Protein AF-A0A444ZMD3-F1 (afdb_monomer)

InterPro domains:
  IPR021109 Aspartic peptidase domain superfamily [G3DSA:2.40.70.10] (2-103)
  IPR021109 Aspartic peptidase domain superfamily [SSF50630] (32-103)
  IPR032799 Xylanase inhibitor, C-terminal [PF14541] (32-102)

Secondary structure (DSSP, 8-state):
---HHHHHHHHHHHIIIIIIS--EEEE-TTTTT--EEEESSS---S-TTSPPEEEEPTTS-EEEE-HHHHEEEEEETTEEEEEE-----SS-----HHHHTT-

Radius of gyration: 14.0 Å; Cα contacts (8 Å, |Δi|>4): 143; chains: 1; bounding box: 36×32×36 Å

pLDDT: mean 85.75, std 9.81, range [46.94, 94.94]

Structure (mmCIF, N/CA/C/O backbone):
data_AF-A0A444ZMD3-F1
#
_entry.id   AF-A0A444ZMD3-F1
#
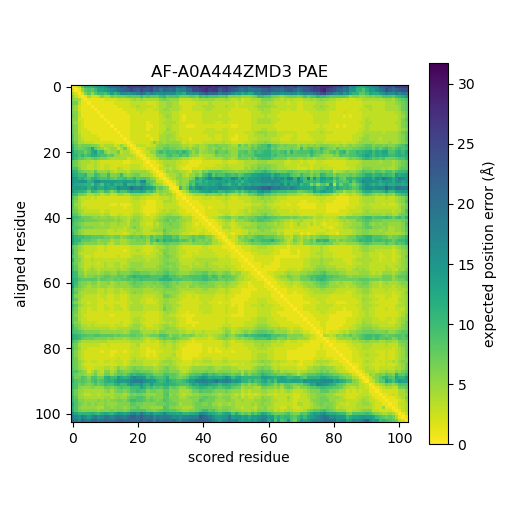loop_
_atom_site.group_PDB
_atom_site.id
_atom_site.type_symbol
_atom_site.label_atom_id
_atom_site.label_alt_id
_atom_site.label_comp_id
_atom_site.label_asym_id
_atom_site.label_entity_id
_atom_site.label_seq_id
_atom_site.pdbx_PDB_ins_code
_atom_site.Cartn_x
_atom_site.Cartn_y
_atom_site.Cartn_z
_atom_site.occupancy
_atom_site.B_iso_or_equiv
_atom_site.auth_seq_id
_atom_site.auth_comp_id
_atom_site.auth_asym_id
_atom_site.auth_atom_id
_atom_site.pdbx_PDB_model_num
ATOM 1 N N . MET A 1 1 ? 1.338 -17.981 -15.034 1.00 46.94 1 MET A N 1
ATOM 2 C CA . MET A 1 1 ? 2.233 -18.061 -13.850 1.00 46.94 1 MET A CA 1
ATOM 3 C C . MET A 1 1 ? 2.100 -16.764 -13.063 1.00 46.94 1 MET A C 1
ATOM 5 O O . MET A 1 1 ? 2.117 -15.713 -13.684 1.00 46.94 1 MET A O 1
ATOM 9 N N . LEU A 1 2 ? 1.912 -16.816 -11.738 1.00 53.50 2 LEU A N 1
ATOM 10 C CA . LEU A 1 2 ? 1.856 -15.612 -10.891 1.00 53.50 2 LEU A CA 1
ATOM 11 C C . LEU A 1 2 ? 3.184 -14.841 -10.975 1.00 53.50 2 LEU A C 1
ATOM 13 O O . LEU A 1 2 ? 4.242 -15.429 -10.748 1.00 53.50 2 LEU A O 1
ATOM 17 N N . ASN A 1 3 ? 3.109 -13.547 -11.284 1.00 71.94 3 ASN A N 1
ATOM 18 C CA . ASN A 1 3 ? 4.248 -12.653 -11.467 1.00 71.94 3 ASN A CA 1
ATOM 19 C C . ASN A 1 3 ? 5.153 -12.629 -10.215 1.00 71.94 3 ASN A C 1
ATOM 21 O O . ASN A 1 3 ? 4.725 -12.262 -9.118 1.00 71.94 3 ASN A O 1
ATOM 25 N N . GLY A 1 4 ? 6.413 -13.050 -10.369 1.00 79.88 4 GLY A N 1
ATOM 26 C CA . GLY A 1 4 ? 7.374 -13.147 -9.265 1.00 79.88 4 GLY A CA 1
ATOM 27 C C . GLY A 1 4 ? 7.713 -11.800 -8.618 1.00 79.88 4 GLY A C 1
ATOM 28 O O . GLY A 1 4 ? 8.047 -11.771 -7.434 1.00 79.88 4 GLY A O 1
ATOM 29 N N . ALA A 1 5 ? 7.587 -10.689 -9.351 1.00 82.75 5 ALA A N 1
ATOM 30 C CA . ALA A 1 5 ? 7.792 -9.349 -8.804 1.00 82.75 5 ALA A CA 1
ATOM 31 C C . ALA A 1 5 ? 6.666 -8.962 -7.836 1.00 82.75 5 ALA A C 1
ATOM 33 O O . ALA A 1 5 ? 6.947 -8.512 -6.728 1.00 82.75 5 ALA A O 1
ATOM 34 N N . HIS A 1 6 ? 5.407 -9.231 -8.205 1.00 86.88 6 HIS A N 1
ATOM 35 C CA . HIS A 1 6 ? 4.249 -8.990 -7.336 1.00 86.88 6 HIS A CA 1
ATOM 36 C C . HIS A 1 6 ? 4.357 -9.777 -6.026 1.00 86.88 6 HIS A C 1
ATOM 38 O O . HIS A 1 6 ? 4.249 -9.200 -4.947 1.00 86.88 6 HIS A O 1
ATOM 44 N N . LYS A 1 7 ? 4.702 -11.070 -6.101 1.00 88.12 7 LYS A N 1
ATOM 45 C CA . LYS A 1 7 ? 4.929 -11.907 -4.908 1.00 88.12 7 LYS A CA 1
ATOM 46 C C . LYS A 1 7 ? 6.020 -11.352 -3.990 1.00 88.12 7 LYS A C 1
ATOM 48 O O . LYS A 1 7 ? 5.842 -11.339 -2.774 1.00 88.12 7 LYS A O 1
ATOM 53 N N . LYS A 1 8 ? 7.142 -10.895 -4.557 1.00 89.69 8 LYS A N 1
ATOM 54 C CA . LYS A 1 8 ? 8.231 -10.274 -3.785 1.00 89.69 8 LYS A CA 1
ATOM 55 C C . LYS A 1 8 ? 7.779 -8.978 -3.117 1.00 89.69 8 LYS A C 1
ATOM 57 O O . LYS A 1 8 ? 8.101 -8.764 -1.952 1.00 89.69 8 LYS A O 1
ATOM 62 N N . LEU A 1 9 ? 7.019 -8.150 -3.831 1.00 89.88 9 LEU A N 1
ATOM 63 C CA . LEU A 1 9 ? 6.483 -6.901 -3.302 1.00 89.88 9 LEU A CA 1
ATOM 64 C C . LEU A 1 9 ? 5.530 -7.161 -2.129 1.00 89.88 9 LEU A C 1
ATOM 66 O O . LEU A 1 9 ? 5.739 -6.616 -1.051 1.00 89.88 9 LEU A O 1
ATOM 70 N N . VAL A 1 10 ? 4.569 -8.075 -2.288 1.00 91.12 10 VAL A N 1
ATOM 71 C CA . VAL A 1 10 ? 3.650 -8.482 -1.211 1.00 91.12 10 VAL A CA 1
ATOM 72 C C . VAL A 1 10 ? 4.406 -9.049 -0.009 1.00 91.12 10 VAL A C 1
ATOM 74 O O . VAL A 1 10 ? 4.128 -8.667 1.120 1.00 91.12 10 VAL A O 1
ATOM 77 N N . SER A 1 11 ? 5.396 -9.918 -0.228 1.00 92.62 11 SER A N 1
ATOM 78 C CA . SER A 1 11 ? 6.209 -10.465 0.866 1.00 92.62 11 SER A CA 1
ATOM 79 C C . SER A 1 11 ? 6.977 -9.374 1.622 1.00 92.62 11 SER A C 1
ATOM 81 O O . SER A 1 11 ? 7.108 -9.445 2.845 1.00 92.62 11 SER A O 1
ATOM 83 N N . LYS A 1 12 ? 7.457 -8.339 0.921 1.00 93.31 12 LYS A N 1
ATOM 84 C CA . LYS A 1 12 ? 8.111 -7.192 1.556 1.00 93.31 12 LYS A CA 1
ATOM 85 C C . LYS A 1 12 ? 7.120 -6.337 2.347 1.00 93.31 12 LYS A C 1
ATOM 87 O O . LYS A 1 12 ? 7.460 -5.914 3.449 1.00 93.31 12 LYS A O 1
ATOM 92 N N . LEU A 1 13 ? 5.913 -6.123 1.821 1.00 92.69 13 LEU A N 1
ATOM 93 C CA . LEU A 1 13 ? 4.835 -5.436 2.535 1.00 92.69 13 LEU A CA 1
ATOM 94 C C . LEU A 1 13 ? 4.446 -6.184 3.810 1.00 92.69 13 LEU A C 1
ATOM 96 O O . LEU A 1 13 ? 4.386 -5.561 4.864 1.00 92.69 13 LEU A O 1
ATOM 100 N N . ASP A 1 14 ? 4.284 -7.508 3.744 1.00 93.38 14 ASP A N 1
ATOM 101 C CA . ASP A 1 14 ? 4.014 -8.345 4.917 1.00 93.38 14 ASP A CA 1
ATOM 102 C C . ASP A 1 14 ? 5.113 -8.162 5.984 1.00 93.38 14 ASP A C 1
ATOM 104 O O . ASP A 1 14 ? 4.820 -7.921 7.153 1.00 93.38 14 ASP A O 1
ATOM 108 N N . SER A 1 15 ? 6.390 -8.174 5.581 1.00 92.56 15 SER A N 1
ATOM 109 C CA . SER A 1 15 ? 7.516 -7.945 6.498 1.00 92.56 15 SER A CA 1
ATOM 110 C C . SER A 1 15 ? 7.498 -6.558 7.156 1.00 92.56 15 SER A C 1
ATOM 112 O O . SER A 1 15 ? 7.890 -6.442 8.316 1.00 92.56 15 SER A O 1
ATOM 114 N N . ILE A 1 16 ? 7.072 -5.510 6.447 1.00 91.38 16 ILE A N 1
ATOM 115 C CA . ILE A 1 16 ? 7.036 -4.139 6.980 1.00 91.38 16 ILE A CA 1
ATOM 116 C C . ILE A 1 16 ? 5.809 -3.945 7.877 1.00 91.38 16 ILE A C 1
ATOM 118 O O . ILE A 1 16 ? 5.943 -3.555 9.034 1.00 91.38 16 ILE A O 1
ATOM 122 N N . LEU A 1 17 ? 4.622 -4.223 7.341 1.00 91.00 17 LEU A N 1
ATOM 123 C CA . LEU A 1 17 ? 3.343 -3.881 7.961 1.00 91.00 17 LEU A CA 1
ATOM 124 C C . LEU A 1 17 ? 2.960 -4.842 9.089 1.00 91.00 17 LEU A C 1
ATOM 126 O O . LEU A 1 17 ? 2.337 -4.423 10.058 1.00 91.00 17 LEU A O 1
ATOM 130 N N . ILE A 1 18 ? 3.336 -6.117 8.988 1.00 90.38 18 ILE A N 1
ATOM 131 C CA . ILE A 1 18 ? 2.971 -7.121 9.993 1.00 90.38 18 ILE A CA 1
ATOM 132 C C . ILE A 1 18 ? 4.124 -7.315 10.974 1.00 90.38 18 ILE A C 1
ATOM 134 O O . ILE A 1 18 ? 3.928 -7.244 12.180 1.00 90.38 18 ILE A O 1
ATOM 138 N N . THR A 1 19 ? 5.341 -7.557 10.478 1.00 83.06 19 THR A N 1
ATOM 139 C CA . THR A 1 19 ? 6.456 -7.958 11.353 1.00 83.06 19 THR A CA 1
ATOM 140 C C . THR A 1 19 ? 7.199 -6.776 11.971 1.00 83.06 19 THR A C 1
ATOM 142 O O . THR A 1 19 ? 7.485 -6.809 13.163 1.00 83.06 19 THR A O 1
ATOM 145 N N . ALA A 1 20 ? 7.546 -5.751 11.186 1.00 80.50 20 ALA A N 1
ATOM 146 C CA . ALA A 1 20 ? 8.398 -4.664 11.674 1.00 80.50 20 ALA A CA 1
ATOM 147 C C . ALA A 1 20 ? 7.636 -3.653 12.541 1.00 80.50 20 ALA A C 1
ATOM 149 O O . ALA A 1 20 ? 8.144 -3.234 13.578 1.00 80.50 20 ALA A O 1
ATOM 150 N N . THR A 1 21 ? 6.429 -3.257 12.127 1.00 78.81 21 THR A N 1
ATOM 151 C CA . THR A 1 21 ? 5.605 -2.316 12.902 1.00 78.81 21 THR A CA 1
ATOM 152 C C . THR A 1 21 ? 4.717 -3.028 13.919 1.00 78.81 21 THR A C 1
ATOM 154 O O . THR A 1 21 ? 4.452 -2.468 14.980 1.00 78.81 21 THR A O 1
ATOM 157 N N . GLY A 1 22 ? 4.245 -4.246 13.611 1.00 79.19 22 GLY A N 1
ATOM 158 C CA . GLY A 1 22 ? 3.257 -4.959 14.431 1.00 79.19 22 GLY A CA 1
ATOM 159 C C . GLY A 1 22 ? 1.886 -4.275 14.479 1.00 79.19 22 GLY A C 1
ATOM 160 O O . GLY A 1 22 ? 1.044 -4.642 15.295 1.00 79.19 22 GLY A O 1
ATOM 161 N N . ASP A 1 23 ? 1.664 -3.261 13.638 1.00 87.12 23 ASP A N 1
ATOM 162 C CA . ASP A 1 23 ? 0.477 -2.402 13.685 1.00 87.12 23 ASP A CA 1
ATOM 163 C C . ASP A 1 23 ? -0.663 -2.914 12.791 1.00 87.12 23 ASP A C 1
ATOM 165 O O . ASP A 1 23 ? -1.780 -2.384 12.860 1.00 87.12 23 ASP A O 1
ATOM 169 N N . PHE A 1 24 ? -0.394 -3.926 11.956 1.00 93.06 24 PHE A N 1
ATOM 170 C CA . PHE A 1 24 ? -1.331 -4.425 10.957 1.00 93.06 24 PHE A CA 1
ATOM 171 C C . PHE A 1 24 ? -1.452 -5.949 10.944 1.00 93.06 24 PHE A C 1
ATOM 173 O O . PHE A 1 24 ? -0.490 -6.682 11.167 1.00 93.06 24 PHE A O 1
ATOM 180 N N . GLU A 1 25 ? -2.645 -6.413 10.587 1.00 93.00 25 GLU A N 1
ATOM 181 C CA . GLU A 1 25 ? -2.954 -7.805 10.271 1.00 93.00 25 GLU A CA 1
ATOM 182 C C . GLU A 1 25 ? -3.348 -7.917 8.795 1.00 93.00 25 GLU A C 1
ATOM 184 O O . GLU A 1 25 ? -4.010 -7.037 8.240 1.00 93.00 25 GLU A O 1
ATOM 189 N N . LYS A 1 26 ? -2.939 -9.000 8.132 1.00 91.25 26 LYS A N 1
ATOM 190 C CA . LYS A 1 26 ? -3.318 -9.246 6.739 1.00 91.25 26 LYS A CA 1
ATOM 191 C C . LYS A 1 26 ? -4.753 -9.758 6.665 1.00 91.25 26 LYS A C 1
ATOM 193 O O . LYS A 1 26 ? -5.065 -10.803 7.222 1.00 91.25 26 LYS A O 1
ATOM 198 N N . ASP A 1 27 ? -5.593 -9.065 5.910 1.00 85.69 27 ASP A N 1
ATOM 199 C CA . ASP A 1 27 ? -6.983 -9.426 5.659 1.00 85.69 27 ASP A CA 1
ATOM 200 C C . ASP A 1 27 ? -7.186 -9.719 4.167 1.00 85.69 27 ASP A C 1
ATOM 202 O O . ASP A 1 27 ? -7.202 -8.821 3.323 1.00 85.69 27 ASP A O 1
ATOM 206 N N . VAL A 1 28 ? -7.310 -11.006 3.847 1.00 74.81 28 VAL A N 1
ATOM 207 C CA . VAL A 1 28 ? -7.612 -11.514 2.496 1.00 74.81 28 VAL A CA 1
ATOM 208 C C . VAL A 1 28 ? -9.038 -12.057 2.380 1.00 74.81 28 VAL A C 1
ATOM 210 O O . VAL A 1 28 ? -9.469 -12.429 1.291 1.00 74.81 28 VAL A O 1
ATOM 213 N N . VAL A 1 29 ? -9.777 -12.117 3.491 1.00 65.56 29 VAL A N 1
ATOM 214 C CA . VAL A 1 29 ? -11.098 -12.760 3.559 1.00 65.56 29 VAL A CA 1
ATOM 215 C C . VAL A 1 29 ? -12.196 -11.736 3.298 1.00 65.56 29 VAL A C 1
ATOM 217 O O . VAL A 1 29 ? -13.104 -11.989 2.507 1.00 65.56 29 VAL A O 1
ATOM 220 N N . THR A 1 30 ? -12.086 -10.552 3.904 1.00 68.75 30 THR A N 1
ATOM 221 C CA . THR A 1 30 ? -13.116 -9.507 3.823 1.00 68.75 30 THR A CA 1
ATOM 222 C C . THR A 1 30 ? -13.259 -8.941 2.405 1.00 68.75 30 THR A C 1
ATOM 224 O O . THR A 1 30 ? -14.357 -8.577 1.985 1.00 68.75 30 THR A O 1
ATOM 227 N N . PHE A 1 31 ? -12.174 -8.918 1.621 1.00 71.19 31 PHE A N 1
ATOM 228 C CA . PHE A 1 31 ? -12.124 -8.233 0.323 1.00 71.19 31 PHE A CA 1
ATOM 229 C C . PHE A 1 31 ? -11.825 -9.131 -0.883 1.00 71.19 31 PHE A C 1
ATOM 231 O O . PHE A 1 31 ? -11.195 -8.656 -1.823 1.00 71.19 31 PHE A O 1
ATOM 238 N N . LYS A 1 32 ? -12.302 -10.387 -0.878 1.00 67.31 32 LYS A N 1
ATOM 239 C CA . LYS A 1 32 ? -12.382 -11.293 -2.052 1.00 67.31 32 LYS A CA 1
ATOM 240 C C . LYS A 1 32 ? -11.246 -11.102 -3.076 1.00 67.31 32 LYS A C 1
ATOM 242 O O . LYS A 1 32 ? -11.403 -10.381 -4.058 1.00 67.31 32 LYS A O 1
ATOM 247 N N . ASP A 1 33 ? -10.113 -11.751 -2.823 1.00 72.12 33 ASP A N 1
ATOM 248 C CA . ASP A 1 33 ? -8.896 -11.758 -3.657 1.00 72.12 33 ASP A CA 1
ATOM 249 C C . ASP A 1 33 ? -8.060 -10.465 -3.666 1.00 72.12 33 ASP A C 1
ATOM 251 O O . ASP A 1 33 ? -6.964 -10.450 -4.236 1.00 72.12 33 ASP A O 1
ATOM 255 N N . LYS A 1 34 ? -8.490 -9.395 -2.981 1.00 84.62 34 LYS A N 1
ATOM 256 C CA . LYS A 1 34 ? -7.605 -8.261 -2.681 1.00 84.62 34 LYS A CA 1
ATOM 257 C C . LYS A 1 34 ? -6.757 -8.545 -1.445 1.00 84.62 34 LYS A C 1
ATOM 259 O O . LYS A 1 34 ? -7.228 -9.072 -0.440 1.00 84.62 34 LYS A O 1
ATOM 264 N N . ILE A 1 35 ? -5.495 -8.132 -1.507 1.00 90.94 35 ILE A N 1
ATOM 265 C CA . ILE A 1 35 ? -4.614 -8.119 -0.342 1.00 90.94 35 ILE A CA 1
ATOM 266 C C . ILE A 1 35 ? -4.878 -6.823 0.407 1.00 90.94 35 ILE A C 1
ATOM 268 O O . ILE A 1 35 ? -4.565 -5.752 -0.108 1.00 90.94 35 ILE A O 1
ATOM 272 N N . CYS A 1 36 ? -5.436 -6.910 1.608 1.00 93.50 36 CYS A N 1
ATOM 273 C CA . CYS A 1 36 ? -5.625 -5.751 2.466 1.00 93.50 36 CYS A CA 1
ATOM 274 C C . CY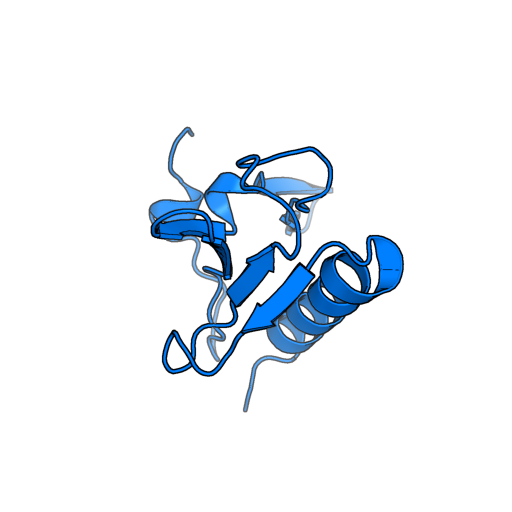S A 1 36 ? -4.890 -5.933 3.791 1.00 93.50 36 CYS A C 1
ATOM 276 O O . CYS A 1 36 ? -4.647 -7.049 4.247 1.00 93.50 36 CYS A O 1
ATOM 278 N N . TYR A 1 37 ? -4.525 -4.815 4.403 1.00 94.25 37 TYR A N 1
ATOM 279 C CA . TYR A 1 37 ? -3.891 -4.768 5.713 1.00 94.25 37 TYR A CA 1
ATOM 280 C C . TYR A 1 37 ? -4.807 -4.000 6.655 1.00 94.25 37 TYR A C 1
ATOM 282 O O . TYR A 1 37 ? -5.022 -2.801 6.478 1.00 94.25 37 TYR A O 1
ATOM 290 N N . LYS A 1 38 ? -5.382 -4.703 7.627 1.00 94.19 38 LYS A N 1
ATOM 291 C CA . LYS A 1 38 ? -6.222 -4.132 8.675 1.00 94.19 38 LYS A CA 1
ATOM 292 C C . LYS A 1 38 ? -5.329 -3.503 9.736 1.00 94.19 38 LYS A C 1
ATOM 294 O O . LYS A 1 38 ? -4.445 -4.173 10.264 1.00 94.19 38 LYS A O 1
ATOM 299 N N . ARG A 1 39 ? -5.567 -2.241 10.083 1.00 93.19 39 ARG A N 1
ATOM 300 C CA . ARG A 1 39 ? -4.905 -1.594 11.217 1.00 93.19 39 ARG A CA 1
ATOM 301 C C . ARG A 1 39 ? -5.478 -2.157 12.520 1.00 93.19 39 ARG A C 1
ATOM 303 O O . ARG A 1 39 ? -6.689 -2.167 12.720 1.00 93.19 39 ARG A O 1
ATOM 310 N N . MET A 1 40 ? -4.600 -2.605 13.415 1.00 91.25 40 MET A N 1
ATOM 311 C CA . MET A 1 40 ? -4.989 -3.186 14.710 1.00 91.25 40 MET A CA 1
ATOM 312 C C . MET A 1 40 ? -5.248 -2.126 15.784 1.00 91.25 40 MET A C 1
ATOM 314 O O . MET A 1 40 ? -5.894 -2.385 16.798 1.00 91.25 40 MET A O 1
ATOM 318 N N . ARG A 1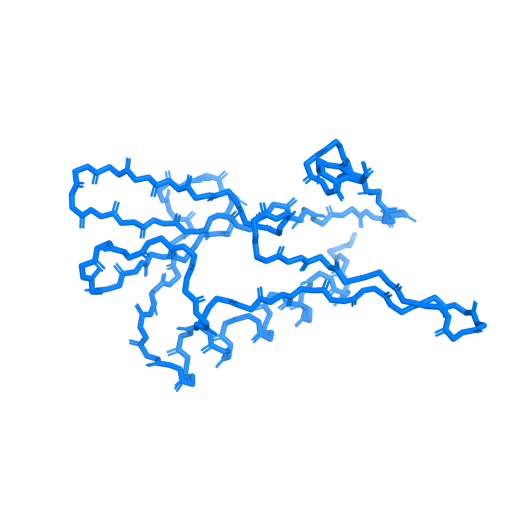 41 ? -4.729 -0.917 15.563 1.00 86.75 41 ARG A N 1
ATOM 319 C CA . ARG A 1 41 ? -4.964 0.268 16.390 1.00 86.75 41 ARG A CA 1
ATOM 320 C C . ARG A 1 41 ? -6.087 1.121 15.802 1.00 86.75 41 ARG A C 1
ATOM 322 O O . ARG A 1 41 ? -6.576 0.864 14.707 1.00 86.75 41 ARG A O 1
ATOM 329 N N . LYS A 1 42 ? -6.449 2.173 16.539 1.00 89.50 42 LYS A N 1
ATOM 330 C CA . LYS A 1 42 ? -7.418 3.196 16.117 1.00 89.50 42 LYS A CA 1
ATOM 331 C C . LYS A 1 42 ? -7.086 3.708 14.702 1.00 89.50 42 LYS A C 1
ATOM 333 O O . LYS A 1 42 ? -5.893 3.831 14.407 1.00 89.50 42 LYS A O 1
ATOM 338 N N . PRO A 1 43 ? -8.086 4.057 13.875 1.00 91.62 43 PRO A N 1
ATOM 339 C CA . PRO A 1 43 ? -7.857 4.662 12.567 1.00 91.62 43 PRO A CA 1
ATOM 340 C C . PRO A 1 43 ? -6.972 5.907 12.662 1.00 91.62 43 PRO A C 1
ATOM 342 O O . PRO A 1 43 ? -7.135 6.722 13.573 1.00 91.62 43 PRO A O 1
ATOM 345 N N . GLN A 1 44 ? -6.021 6.041 11.739 1.00 92.44 44 GLN A N 1
ATOM 346 C CA . GLN A 1 44 ? -5.083 7.173 11.706 1.00 92.44 44 GLN A CA 1
ATOM 347 C C . GLN A 1 44 ? -4.816 7.696 10.291 1.00 92.44 44 GLN A C 1
ATOM 349 O O . GLN A 1 44 ? -4.023 8.620 10.123 1.00 92.44 44 GLN A O 1
ATOM 354 N N . GLY A 1 45 ? -5.461 7.131 9.270 1.00 91.06 45 GLY A N 1
ATOM 355 C CA . GLY A 1 45 ? -5.180 7.469 7.887 1.00 91.06 45 GLY A CA 1
ATOM 356 C C . GLY A 1 45 ? -3.786 7.042 7.445 1.00 91.06 45 GLY A C 1
ATOM 357 O O . GLY A 1 45 ? -3.151 6.147 8.021 1.00 91.06 45 GLY A O 1
ATOM 358 N N . PHE A 1 46 ? -3.316 7.699 6.389 1.00 90.19 46 PHE A N 1
ATOM 359 C CA . PHE A 1 46 ? -1.971 7.528 5.861 1.00 90.19 46 PHE A CA 1
ATOM 360 C C . PHE A 1 46 ? -0.945 8.214 6.769 1.00 90.19 46 PHE A C 1
ATOM 362 O O . PHE A 1 46 ? -0.717 9.418 6.677 1.00 90.19 46 PHE A O 1
ATOM 369 N N . THR A 1 47 ? -0.326 7.437 7.657 1.00 84.00 47 THR A N 1
ATOM 370 C CA . THR A 1 47 ? 0.789 7.872 8.510 1.00 84.00 47 THR A CA 1
ATOM 371 C C . THR A 1 47 ? 2.121 7.306 8.007 1.00 84.00 47 THR A C 1
ATOM 373 O O . THR A 1 47 ? 2.158 6.477 7.099 1.00 84.00 47 THR A O 1
ATOM 376 N N . ALA A 1 48 ? 3.237 7.728 8.613 1.00 74.94 48 ALA A N 1
ATOM 377 C CA . ALA A 1 48 ? 4.589 7.329 8.203 1.00 74.94 48 ALA A CA 1
ATOM 378 C C . ALA A 1 48 ? 4.868 5.811 8.2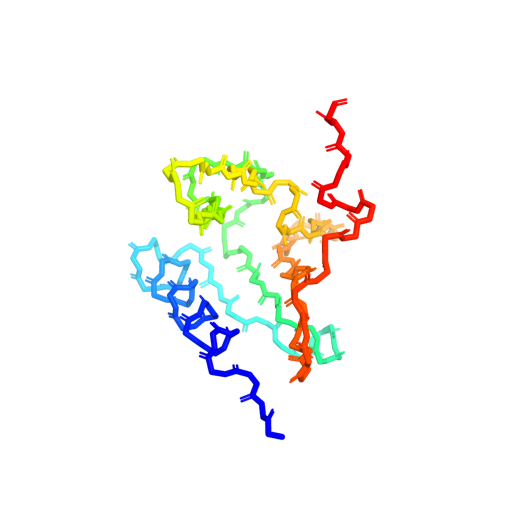67 1.00 74.94 48 ALA A C 1
ATOM 380 O O . ALA A 1 48 ? 5.882 5.361 7.742 1.00 74.94 48 ALA A O 1
ATOM 381 N N . ASN A 1 49 ? 4.001 5.012 8.905 1.00 83.06 49 ASN A N 1
ATOM 382 C CA . ASN A 1 49 ? 4.152 3.556 8.967 1.00 83.06 49 ASN A CA 1
ATOM 383 C C . ASN A 1 49 ? 3.535 2.809 7.770 1.00 83.06 49 ASN A C 1
ATOM 385 O O . ASN A 1 49 ? 3.664 1.587 7.702 1.00 83.06 49 ASN A O 1
ATOM 389 N N . ILE A 1 50 ? 2.907 3.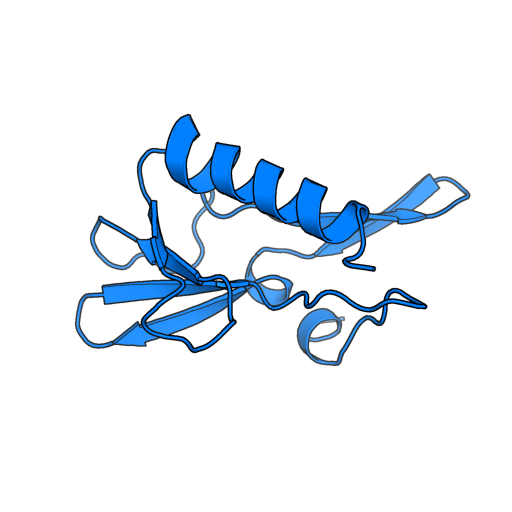517 6.823 1.00 90.62 50 ILE A N 1
ATOM 390 C CA . ILE A 1 50 ? 2.431 2.934 5.564 1.00 90.62 50 ILE A CA 1
ATOM 391 C C . ILE A 1 50 ? 3.483 3.185 4.477 1.00 90.62 50 ILE A C 1
ATOM 393 O O . ILE A 1 50 ? 3.819 4.341 4.220 1.00 90.62 50 ILE A O 1
ATOM 397 N N . 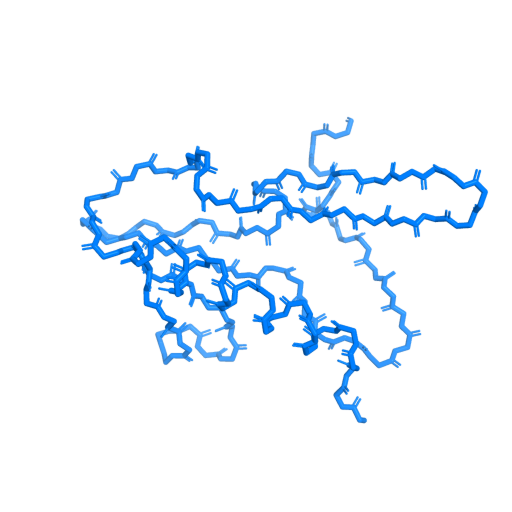PRO A 1 51 ? 4.030 2.134 3.845 1.00 92.25 51 PRO A N 1
ATOM 398 C CA . PRO A 1 51 ? 5.145 2.279 2.920 1.00 92.25 51 PRO A CA 1
ATOM 399 C C . PRO A 1 51 ? 4.709 2.851 1.566 1.00 92.25 51 PRO A C 1
ATOM 401 O O . PRO A 1 51 ? 3.631 2.541 1.059 1.00 92.25 51 PRO A O 1
ATOM 404 N N . SER A 1 52 ? 5.591 3.635 0.950 1.00 92.12 52 SER A N 1
ATOM 405 C CA . SER A 1 52 ? 5.544 3.962 -0.477 1.00 92.12 52 SER A CA 1
ATOM 406 C C . SER A 1 52 ? 6.067 2.797 -1.330 1.00 92.12 52 SER A C 1
ATOM 408 O O . SER A 1 52 ? 6.662 1.840 -0.821 1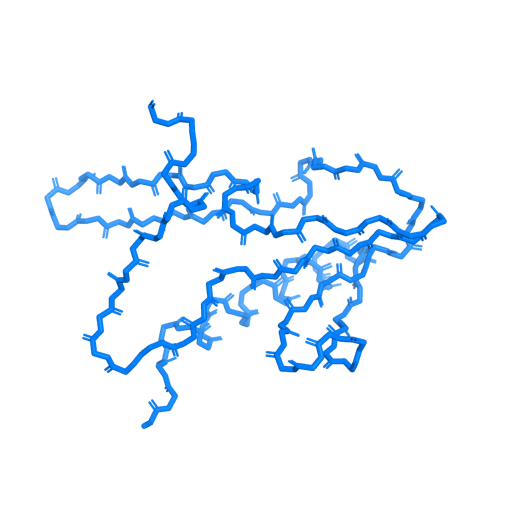.00 92.12 52 SER A O 1
ATOM 410 N N . VAL A 1 53 ? 5.859 2.874 -2.647 1.00 91.00 53 VAL A N 1
ATOM 411 C CA . VAL A 1 53 ? 6.432 1.935 -3.622 1.00 91.00 53 VAL A CA 1
ATOM 412 C C . VAL A 1 53 ? 7.156 2.715 -4.706 1.00 91.00 53 VAL A C 1
ATOM 414 O O . VAL A 1 53 ? 6.558 3.548 -5.375 1.00 91.00 53 VAL A O 1
ATOM 417 N N . ASN A 1 54 ? 8.425 2.383 -4.929 1.00 90.69 54 ASN A N 1
ATOM 418 C CA . ASN A 1 54 ? 9.253 3.070 -5.913 1.00 90.69 54 ASN A CA 1
ATOM 419 C C . ASN A 1 54 ? 9.493 2.169 -7.127 1.00 90.69 54 ASN A C 1
ATOM 421 O O . ASN A 1 54 ? 9.934 1.022 -6.994 1.00 90.69 54 ASN A O 1
ATOM 425 N N . TYR A 1 55 ? 9.234 2.702 -8.317 1.00 88.00 55 TYR A N 1
ATOM 426 C CA . TYR A 1 55 ? 9.583 2.076 -9.587 1.00 88.00 55 TYR A CA 1
ATOM 427 C C . TYR A 1 55 ? 10.900 2.648 -10.086 1.00 88.00 55 TYR A C 1
ATOM 429 O O . TYR A 1 55 ? 10.997 3.839 -10.359 1.00 88.00 55 TYR A O 1
ATOM 437 N N . TYR A 1 56 ? 11.904 1.792 -10.248 1.00 89.50 56 TYR A N 1
ATOM 438 C CA . TYR A 1 56 ? 13.199 2.178 -10.801 1.00 89.50 56 TYR A CA 1
ATOM 439 C C . TYR A 1 56 ? 13.250 1.841 -12.288 1.00 89.50 56 TYR A C 1
ATOM 441 O O . TYR A 1 56 ? 13.101 0.680 -12.678 1.00 89.50 56 TYR A O 1
ATOM 449 N N . PHE A 1 57 ? 13.484 2.853 -13.117 1.00 87.81 57 PHE A N 1
ATOM 450 C CA . PHE A 1 57 ? 13.598 2.703 -14.560 1.00 87.81 57 PHE A CA 1
ATOM 451 C C . PHE A 1 57 ? 15.060 2.626 -14.990 1.00 87.81 57 PHE A C 1
ATOM 453 O O . PHE A 1 57 ? 15.981 3.144 -14.349 1.00 87.81 57 PHE A O 1
ATOM 460 N N . LYS A 1 58 ? 15.283 1.981 -16.136 1.00 90.44 58 LYS A N 1
ATOM 461 C CA . LYS A 1 58 ? 16.597 1.975 -16.776 1.00 90.44 58 LYS A CA 1
ATOM 462 C C . LYS A 1 58 ? 17.001 3.419 -17.096 1.00 90.44 58 LYS A C 1
ATOM 464 O O . LYS A 1 58 ? 16.213 4.164 -17.663 1.00 90.44 58 LYS A O 1
ATOM 469 N N . GLY A 1 59 ? 18.233 3.792 -16.751 1.00 91.81 59 GLY A N 1
ATOM 470 C CA . GLY A 1 59 ? 18.733 5.163 -16.913 1.00 91.81 59 GLY A CA 1
ATOM 471 C C . GLY A 1 59 ? 18.688 6.013 -15.639 1.00 91.81 59 GLY A C 1
ATOM 472 O O . GLY A 1 59 ? 19.093 7.166 -15.685 1.00 91.81 59 GLY A O 1
ATOM 473 N N . GLY A 1 60 ? 18.251 5.453 -14.503 1.00 91.31 60 GLY A N 1
ATOM 474 C CA . GLY A 1 60 ? 18.366 6.091 -13.182 1.00 91.31 60 GLY A CA 1
ATOM 475 C C . GLY A 1 60 ? 17.158 6.930 -12.761 1.00 91.31 60 GLY A C 1
ATOM 476 O O . GLY A 1 60 ? 17.072 7.330 -11.601 1.00 91.31 60 GLY A O 1
ATOM 477 N N . ALA A 1 61 ? 16.199 7.147 -13.662 1.00 91.38 61 ALA A N 1
ATOM 478 C CA . ALA A 1 61 ? 14.904 7.713 -13.307 1.00 91.38 61 ALA A CA 1
ATOM 479 C C . ALA A 1 61 ? 14.135 6.768 -12.371 1.00 91.38 61 ALA A C 1
ATOM 481 O O . ALA A 1 61 ? 14.203 5.542 -12.509 1.00 91.38 61 ALA A O 1
ATOM 482 N N . HIS A 1 62 ? 13.377 7.340 -11.443 1.00 91.81 62 HIS A N 1
ATOM 483 C CA . HIS A 1 62 ? 12.468 6.602 -10.579 1.00 91.81 62 HIS A CA 1
ATOM 484 C C . HIS A 1 62 ? 11.129 7.326 -10.475 1.00 91.81 62 HIS A C 1
ATOM 486 O O . HIS A 1 62 ? 11.056 8.540 -10.648 1.00 91.81 62 HIS A O 1
ATOM 492 N N . LEU A 1 63 ? 10.079 6.549 -10.236 1.00 89.25 63 LEU A N 1
ATOM 493 C CA . LEU A 1 63 ? 8.752 7.038 -9.895 1.00 89.25 63 LEU A CA 1
ATOM 494 C C . LEU A 1 63 ? 8.434 6.579 -8.479 1.00 89.25 63 LEU A C 1
ATOM 496 O O . LEU A 1 63 ? 8.291 5.377 -8.239 1.00 89.25 63 LEU A O 1
ATOM 500 N N . ASP A 1 64 ? 8.312 7.540 -7.574 1.00 91.12 64 ASP A N 1
ATOM 501 C CA . ASP A 1 64 ? 7.892 7.298 -6.202 1.00 91.12 64 ASP A CA 1
ATOM 502 C C . ASP A 1 64 ? 6.368 7.361 -6.137 1.00 91.12 64 ASP A C 1
ATOM 504 O O . ASP A 1 64 ? 5.770 8.413 -6.357 1.00 91.12 64 ASP A O 1
ATOM 508 N N . LEU A 1 65 ? 5.729 6.229 -5.845 1.00 91.38 65 LEU A N 1
ATOM 509 C CA . LEU A 1 65 ? 4.303 6.199 -5.550 1.00 91.38 65 LEU A CA 1
ATOM 510 C C . LEU A 1 65 ? 4.117 6.332 -4.042 1.00 91.38 65 LEU A C 1
ATOM 512 O O 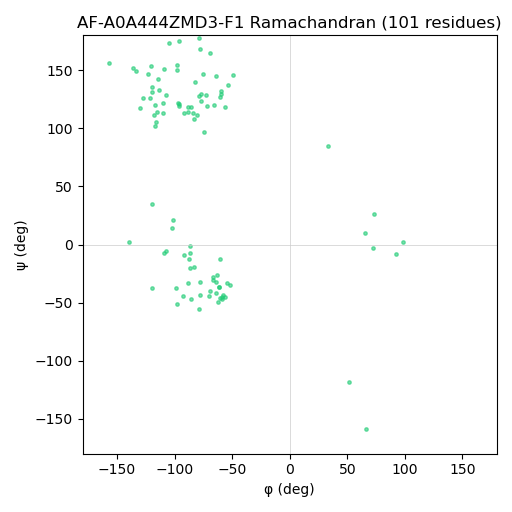. LEU A 1 65 ? 4.484 5.405 -3.302 1.00 91.38 65 LEU A O 1
ATOM 516 N N . PRO A 1 66 ? 3.544 7.443 -3.557 1.00 92.25 66 PRO A N 1
ATOM 517 C CA . PRO A 1 66 ? 3.274 7.578 -2.143 1.00 92.25 66 PRO A CA 1
ATOM 518 C C . PRO A 1 66 ? 2.143 6.612 -1.739 1.00 92.25 66 PRO A C 1
ATOM 520 O O . PRO A 1 66 ? 1.442 6.059 -2.596 1.00 92.25 66 PRO A O 1
ATOM 523 N N . PRO A 1 67 ? 1.951 6.366 -0.432 1.00 93.19 67 PRO A N 1
ATOM 524 C CA . PRO A 1 67 ? 1.001 5.367 0.050 1.00 93.19 67 PRO A CA 1
ATOM 525 C C . PRO A 1 67 ? -0.418 5.497 -0.525 1.00 93.19 67 PRO A C 1
ATOM 527 O O . PRO A 1 67 ? -1.055 4.477 -0.787 1.00 93.19 67 PRO A O 1
ATOM 530 N N . GLN A 1 68 ? -0.895 6.721 -0.778 1.00 92.25 68 GLN A N 1
ATOM 531 C CA . GLN A 1 68 ? -2.240 6.978 -1.306 1.00 92.25 68 GLN A CA 1
ATOM 532 C C . GLN A 1 68 ? -2.428 6.468 -2.742 1.00 92.25 68 GLN A C 1
ATOM 534 O O . GLN A 1 68 ? -3.531 6.096 -3.120 1.00 92.25 68 GLN A O 1
ATOM 539 N N . ASN A 1 69 ? -1.355 6.397 -3.532 1.00 91.81 69 ASN A N 1
ATOM 540 C CA . ASN A 1 69 ? -1.386 5.875 -4.902 1.00 91.81 69 ASN A CA 1
ATOM 541 C C . ASN A 1 69 ? -1.176 4.350 -4.956 1.00 91.81 69 ASN A C 1
ATOM 543 O O . ASN A 1 69 ? -1.391 3.709 -5.991 1.00 91.81 69 ASN A O 1
ATOM 547 N N . VAL A 1 70 ? -0.746 3.751 -3.842 1.00 92.44 70 VAL A N 1
ATOM 548 C CA . VAL A 1 70 ? -0.469 2.313 -3.717 1.00 92.44 70 VAL A CA 1
ATOM 549 C C . VAL A 1 70 ? -1.630 1.569 -3.061 1.00 92.44 70 VAL A C 1
ATOM 551 O O . VAL A 1 70 ? -1.938 0.439 -3.452 1.00 92.44 70 VAL A O 1
ATOM 554 N N . PHE A 1 71 ? -2.276 2.188 -2.073 1.00 93.38 71 PHE A N 1
ATOM 555 C CA . PHE A 1 71 ? -3.326 1.571 -1.275 1.00 93.38 71 PHE A CA 1
ATOM 556 C C . PHE A 1 71 ? -4.645 2.324 -1.399 1.00 93.38 71 PHE A C 1
ATOM 558 O O . PHE A 1 71 ? -4.710 3.536 -1.244 1.00 93.38 71 PHE A O 1
ATOM 565 N N . GLU A 1 72 ? -5.717 1.565 -1.574 1.00 92.12 72 GLU A N 1
ATOM 566 C CA . GLU A 1 72 ? -7.080 2.024 -1.351 1.00 92.12 72 GLU A CA 1
ATOM 567 C C . GLU A 1 72 ? -7.371 1.952 0.156 1.00 92.12 72 GLU A C 1
ATOM 569 O O . GLU A 1 72 ? -7.443 0.860 0.729 1.00 92.12 72 GLU A O 1
ATOM 574 N N . GLN A 1 73 ? -7.516 3.102 0.816 1.00 92.94 73 GLN A N 1
ATOM 575 C CA . GLN A 1 73 ? -7.936 3.153 2.218 1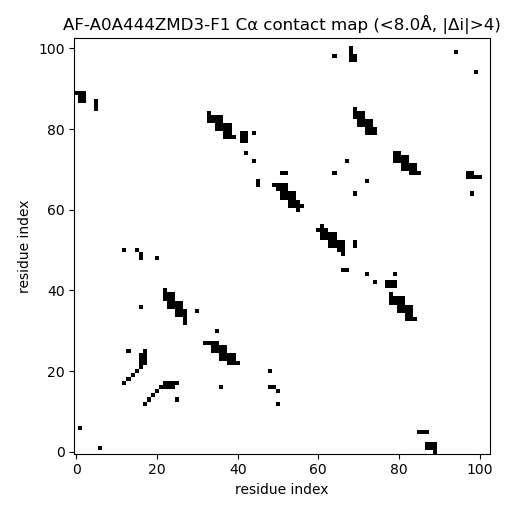.00 92.94 73 GLN A CA 1
ATOM 576 C C . GLN A 1 73 ? -9.443 2.906 2.319 1.00 92.94 73 GLN A C 1
ATOM 578 O O . GLN A 1 73 ? -10.242 3.567 1.656 1.00 92.94 73 GLN A O 1
ATOM 583 N N . LYS A 1 74 ? -9.837 1.984 3.195 1.00 92.25 74 LYS A N 1
ATOM 584 C CA . LYS A 1 74 ? -11.233 1.727 3.548 1.00 92.25 74 LYS A CA 1
ATOM 585 C C . LYS A 1 74 ? -11.418 1.936 5.036 1.00 92.25 74 LYS A C 1
ATOM 587 O O . LYS A 1 74 ? -10.709 1.334 5.838 1.00 92.25 74 LYS A O 1
ATOM 592 N N . LEU A 1 75 ? -12.373 2.781 5.393 1.00 92.38 75 LEU A N 1
ATOM 593 C CA . LEU A 1 75 ? -12.736 3.059 6.773 1.00 92.38 75 LEU A CA 1
ATOM 594 C C . LEU A 1 75 ? -14.181 2.620 6.987 1.00 92.38 75 LEU A C 1
ATOM 596 O O . LEU A 1 75 ? -15.086 3.128 6.328 1.00 92.38 75 LEU A O 1
ATOM 600 N N . GLU A 1 76 ? -14.395 1.687 7.909 1.00 89.25 76 GLU A N 1
ATOM 601 C CA . GLU A 1 76 ? -15.731 1.281 8.333 1.00 89.25 76 GLU A CA 1
ATOM 602 C C . GLU A 1 76 ? -15.807 1.307 9.858 1.00 89.25 76 GLU A C 1
ATOM 604 O O . GLU A 1 76 ? -15.099 0.567 10.547 1.00 89.25 76 GLU A O 1
ATOM 609 N N . ARG A 1 77 ? -16.679 2.173 10.389 1.00 87.31 77 ARG A N 1
ATOM 610 C CA . ARG A 1 77 ? -16.769 2.466 11.829 1.00 87.31 77 ARG A CA 1
ATOM 611 C C . ARG A 1 77 ? -15.378 2.829 12.376 1.00 87.31 77 ARG A C 1
ATOM 613 O O . ARG A 1 77 ? -14.777 3.786 11.901 1.00 87.31 77 ARG A O 1
ATOM 620 N N . ASP A 1 78 ? -14.861 2.040 13.314 1.00 89.00 78 ASP A N 1
ATOM 621 C CA . ASP A 1 78 ? -13.557 2.232 13.956 1.00 89.00 78 ASP A CA 1
ATOM 622 C C . ASP A 1 78 ? -12.471 1.300 13.402 1.00 89.00 78 ASP A C 1
ATOM 624 O O . ASP A 1 78 ? -11.430 1.111 14.030 1.00 89.00 78 ASP A O 1
ATOM 628 N N . THR A 1 79 ? -12.714 0.665 12.253 1.00 90.88 79 THR A N 1
ATOM 629 C CA . THR A 1 79 ? -11.743 -0.226 11.618 1.00 90.88 79 THR A CA 1
ATOM 630 C C . THR A 1 79 ? -11.265 0.355 10.298 1.00 90.88 79 THR A C 1
ATOM 632 O O . THR A 1 79 ? -12.051 0.806 9.467 1.00 90.88 79 THR A O 1
ATOM 635 N N . GLU A 1 80 ? -9.950 0.340 10.115 1.00 94.62 80 GLU A N 1
ATOM 636 C CA . GLU A 1 80 ? -9.275 0.895 8.952 1.00 94.62 80 GLU A CA 1
ATOM 637 C C . GLU A 1 80 ? -8.495 -0.203 8.230 1.00 94.62 80 GLU A C 1
ATOM 639 O O . GLU A 1 80 ? -7.735 -0.950 8.850 1.00 94.62 80 GLU A O 1
ATOM 644 N N . TRP A 1 81 ? -8.668 -0.284 6.915 1.00 94.75 81 TRP A N 1
ATOM 645 C CA . TRP A 1 81 ? -7.950 -1.199 6.039 1.00 94.75 81 TRP A CA 1
ATOM 646 C C . TRP A 1 81 ? -7.224 -0.432 4.943 1.00 94.75 81 TRP A C 1
ATOM 648 O O . TRP A 1 81 ? -7.731 0.555 4.414 1.00 94.75 81 TRP A O 1
ATOM 658 N N . PHE A 1 82 ? -6.069 -0.952 4.547 1.00 94.94 82 PHE A N 1
ATOM 659 C CA . PHE A 1 82 ? -5.301 -0.482 3.401 1.00 94.94 82 PHE A CA 1
ATOM 660 C C . PHE A 1 82 ? -5.218 -1.608 2.379 1.00 94.94 82 PHE A C 1
ATOM 662 O O . PHE A 1 82 ? -4.474 -2.574 2.554 1.00 94.94 82 PHE A O 1
ATOM 669 N N . CYS A 1 83 ? -6.033 -1.512 1.335 1.00 93.62 83 CYS A N 1
ATOM 670 C CA . CYS A 1 83 ? -6.126 -2.512 0.284 1.00 93.62 83 CYS A CA 1
ATOM 671 C C . CYS A 1 83 ? -5.117 -2.220 -0.819 1.00 93.62 83 CYS A C 1
ATOM 673 O O . CYS A 1 83 ? -5.167 -1.184 -1.474 1.00 93.62 83 CYS A O 1
ATOM 675 N N . PHE A 1 84 ? -4.193 -3.147 -1.027 1.00 92.69 84 PHE A N 1
ATOM 676 C CA . PHE A 1 84 ? -3.131 -3.022 -2.007 1.00 92.69 84 PHE A CA 1
ATOM 677 C C . PHE A 1 84 ? -3.704 -3.008 -3.427 1.00 92.69 84 PHE A C 1
ATOM 679 O O . PHE A 1 84 ? -4.358 -3.963 -3.852 1.00 92.69 84 PHE A O 1
ATOM 686 N N . ASN A 1 85 ? -3.459 -1.920 -4.158 1.00 89.88 85 ASN A N 1
ATOM 687 C CA . ASN A 1 85 ? -4.088 -1.648 -5.450 1.00 89.88 85 ASN A CA 1
ATOM 688 C C . ASN A 1 85 ? -3.172 -1.951 -6.652 1.00 89.88 85 ASN A C 1
ATOM 690 O O . ASN A 1 85 ? -3.376 -1.434 -7.748 1.00 89.88 85 ASN A O 1
ATOM 694 N N . ILE A 1 86 ? -2.151 -2.792 -6.451 1.00 88.62 86 ILE A N 1
ATOM 695 C CA . ILE A 1 86 ? -1.314 -3.345 -7.522 1.00 88.62 86 ILE A CA 1
ATOM 696 C C . ILE A 1 86 ? -1.641 -4.832 -7.634 1.00 88.62 86 ILE A C 1
ATOM 698 O O . ILE A 1 86 ? -1.371 -5.625 -6.727 1.00 88.62 86 ILE A O 1
ATOM 702 N N . VAL A 1 87 ? -2.238 -5.209 -8.758 1.00 86.25 87 VAL A N 1
ATOM 703 C CA . VAL A 1 87 ? -2.671 -6.580 -9.039 1.00 86.25 87 VAL A CA 1
ATOM 704 C C . VAL A 1 87 ? -1.642 -7.312 -9.906 1.00 86.25 87 VAL A C 1
ATOM 706 O O . VAL A 1 87 ? -0.925 -6.673 -10.679 1.00 86.25 87 VAL A O 1
ATOM 709 N N . PRO A 1 88 ? -1.514 -8.644 -9.781 1.00 84.31 88 PRO A N 1
ATOM 710 C CA . PRO A 1 88 ? -0.570 -9.395 -10.593 1.00 84.31 88 PRO A CA 1
ATOM 711 C C . PRO A 1 88 ? -1.050 -9.472 -12.050 1.00 84.31 88 PRO A C 1
ATOM 713 O O . PRO A 1 88 ? -2.077 -10.086 -12.326 1.00 84.31 88 PRO A O 1
ATOM 716 N N . ASP A 1 89 ? -0.259 -8.934 -12.978 1.00 80.06 89 ASP A N 1
ATOM 717 C CA . ASP A 1 89 ? -0.416 -9.152 -14.422 1.00 80.06 89 ASP A CA 1
ATOM 718 C C . ASP A 1 89 ? 0.719 -10.028 -14.982 1.00 80.06 89 ASP A C 1
ATOM 720 O O . ASP A 1 89 ? 1.827 -10.065 -14.430 1.00 80.06 89 ASP A O 1
ATOM 724 N N . GLN A 1 90 ? 0.435 -10.782 -16.050 1.00 70.19 90 GLN A N 1
ATOM 725 C CA . GLN A 1 90 ? 1.376 -11.744 -16.634 1.00 70.19 90 GLN A CA 1
ATOM 726 C C . GLN A 1 90 ? 2.333 -11.143 -17.671 1.00 70.19 90 GLN A C 1
ATOM 728 O O . GLN A 1 90 ? 3.354 -11.770 -17.948 1.00 70.19 90 GLN A O 1
ATOM 733 N N . GLN A 1 91 ? 2.023 -9.986 -18.257 1.00 68.75 91 GLN A N 1
ATOM 734 C CA . GLN A 1 91 ? 2.722 -9.484 -19.442 1.00 68.75 91 GLN A CA 1
ATOM 735 C C . GLN A 1 91 ? 3.406 -8.139 -19.210 1.00 68.75 91 GLN A C 1
ATOM 737 O O . GLN A 1 91 ? 4.503 -7.929 -19.728 1.00 68.75 91 GLN A O 1
ATOM 742 N N . MET A 1 92 ? 2.805 -7.235 -18.435 1.00 75.25 92 MET A N 1
ATOM 743 C CA . MET A 1 92 ? 3.343 -5.885 -18.278 1.00 75.25 92 MET A CA 1
ATOM 744 C C . MET A 1 92 ? 2.897 -5.193 -16.989 1.00 75.25 92 MET A C 1
ATOM 746 O O . MET A 1 92 ? 1.854 -5.494 -16.420 1.00 75.25 92 MET A O 1
ATOM 750 N N . ASN A 1 93 ? 3.694 -4.220 -16.540 1.00 79.19 93 ASN A N 1
ATOM 751 C CA . ASN A 1 93 ? 3.284 -3.303 -15.480 1.00 79.19 93 ASN A CA 1
ATOM 752 C C . ASN A 1 93 ? 2.509 -2.144 -16.115 1.00 79.19 93 ASN A C 1
ATOM 754 O O . ASN A 1 93 ? 3.067 -1.403 -16.924 1.00 79.19 93 ASN A O 1
ATOM 758 N N . LEU A 1 94 ? 1.241 -1.985 -15.739 1.00 84.75 94 LEU A N 1
ATOM 759 C CA . LEU A 1 94 ? 0.392 -0.875 -16.168 1.00 84.75 94 LEU A CA 1
ATOM 760 C C . LEU A 1 94 ? 0.140 0.048 -14.978 1.00 84.75 94 LEU A C 1
ATOM 762 O O . LEU A 1 94 ? -0.394 -0.385 -13.958 1.00 84.75 94 LEU A O 1
ATOM 766 N N . LEU A 1 95 ? 0.519 1.318 -15.116 1.00 87.00 95 LEU A N 1
ATOM 767 C CA . LEU A 1 95 ? 0.148 2.361 -14.162 1.00 87.00 95 LEU A CA 1
ATOM 768 C C . LEU A 1 95 ? -1.254 2.852 -14.521 1.00 87.00 95 LEU A C 1
ATOM 770 O O . LEU A 1 95 ? -1.442 3.501 -15.550 1.00 87.00 95 LEU A O 1
ATOM 774 N N . GLY A 1 96 ? -2.240 2.506 -13.697 1.00 86.88 96 GLY A N 1
ATOM 775 C CA . GLY A 1 96 ? -3.620 2.937 -13.888 1.00 86.88 96 GLY A CA 1
ATOM 776 C C . GLY A 1 96 ? -3.849 4.373 -13.417 1.00 86.88 96 GLY A C 1
ATOM 777 O O . GLY A 1 96 ? -2.963 5.008 -12.847 1.00 86.88 96 GLY A O 1
ATOM 778 N N . ALA A 1 97 ? -5.077 4.866 -13.594 1.00 85.06 97 ALA A N 1
ATOM 779 C CA . ALA A 1 97 ? -5.470 6.211 -13.161 1.00 85.06 97 ALA A CA 1
ATOM 780 C C . ALA A 1 97 ? -5.192 6.465 -11.666 1.00 85.06 97 ALA A C 1
ATOM 782 O O . ALA A 1 97 ? -4.818 7.566 -11.287 1.00 85.06 97 ALA A O 1
ATOM 783 N N . TYR A 1 98 ? -5.298 5.434 -10.821 1.00 82.81 98 TYR A N 1
ATOM 784 C CA . TYR A 1 98 ? -5.038 5.537 -9.380 1.00 82.81 98 TYR A CA 1
ATOM 785 C C . TYR A 1 98 ? -3.574 5.882 -9.053 1.00 82.81 98 TYR A C 1
ATOM 787 O O . TYR A 1 98 ? -3.290 6.573 -8.081 1.00 82.81 98 TYR A O 1
ATOM 795 N N . GLN A 1 99 ? -2.633 5.430 -9.887 1.00 84.38 99 GLN A N 1
ATOM 796 C CA . GLN A 1 99 ? -1.209 5.750 -9.758 1.00 84.38 99 GLN A CA 1
ATOM 797 C C . GLN A 1 99 ? -0.821 7.061 -10.452 1.00 84.38 99 GLN A C 1
ATOM 799 O O . GLN A 1 99 ? 0.321 7.490 -10.329 1.00 84.38 99 GLN A O 1
ATOM 804 N N . GLN A 1 100 ? -1.750 7.666 -11.196 1.00 83.69 100 GLN A N 1
ATOM 805 C CA . GLN A 1 100 ? -1.554 8.923 -11.921 1.00 83.69 100 GLN A CA 1
ATOM 806 C C . GLN A 1 100 ? -2.320 10.094 -11.294 1.00 83.69 100 GLN A C 1
ATOM 808 O O . GLN A 1 100 ? -2.163 11.230 -11.731 1.00 83.69 100 GLN A O 1
ATOM 813 N N . ALA A 1 101 ? -3.166 9.826 -10.296 1.00 69.62 101 ALA A N 1
ATOM 814 C CA . ALA A 1 101 ? -3.810 10.868 -9.517 1.00 69.62 101 ALA A CA 1
ATOM 815 C C . ALA A 1 101 ? -2.728 11.724 -8.843 1.00 69.62 101 ALA A C 1
ATOM 817 O O . ALA A 1 101 ? -1.822 11.174 -8.216 1.00 69.62 101 ALA A O 1
ATOM 818 N N . ASP A 1 102 ? -2.847 13.042 -9.008 1.00 57.84 102 ASP A N 1
ATOM 819 C CA . ASP A 1 102 ? -1.939 14.076 -8.494 1.00 57.84 102 ASP A CA 1
ATOM 820 C C . ASP A 1 102 ? -0.569 14.207 -9.204 1.00 57.84 102 ASP A C 1
ATOM 822 O O . ASP A 1 102 ? 0.389 14.695 -8.602 1.00 57.84 102 ASP A O 1
ATOM 826 N N . PHE A 1 103 ? -0.483 13.818 -10.488 1.00 50.62 103 PHE A N 1
ATOM 827 C CA . PHE A 1 103 ? 0.601 14.237 -11.401 1.00 50.62 103 PHE A CA 1
ATOM 828 C C . PHE A 1 103 ? 0.490 15.702 -11.849 1.00 50.62 103 PHE A C 1
ATOM 830 O O . PHE A 1 103 ? -0.649 16.179 -12.063 1.00 50.62 103 PHE A O 1
#

Organism: Arachis hypogaea (NCBI:txid3818)

Foldseek 3Di:
DFDPVVVVVVVVQCCQQCPVPVQWDWDCPVPPNWTKTKGPDWDDPDDPSQDWDKDADPPGDIDIQGLQLQFDWDDDPRIIMTTGPADTDDPDGDRDVSSVPPD

Sequence (103 aa):
MLNGAHKKLVSKLDSILITATGDFEKDVVTFKDKICYKRMRKPQGFTANIPSVNYYFKGGAHLDLPPQNVFEQKLERDTEWFCFNIVPDQQMNLLGAYQQADF

Solvent-accessible surface area (backbone atoms only — not comparable to full-atom values): 6306 Å² total; per-residue (Å²): 121,85,34,66,65,51,56,52,50,52,54,51,48,47,48,46,39,35,66,68,65,61,48,30,44,83,39,52,73,90,52,75,86,37,55,24,35,32,44,75,53,75,68,74,79,94,47,92,83,53,69,59,52,73,48,80,45,90,90,76,51,69,50,78,34,51,39,76,44,43,29,50,76,46,78,55,93,74,43,27,34,38,29,52,70,76,76,80,52,82,85,64,92,77,86,51,71,64,63,52,65,91,116

Mean predicted aligned error: 5.35 Å

Nearest PDB structures (foldseek):
  7oa6-assembly1_B  TM=2.686E-01  e=8.598E-01  Saccharomyces cerevisiae S288C
  7f35-assembly2_C  TM=3.131E-01  e=5.957E+00  Mus musculus
  7f35-assembly1_A  TM=3.027E-01  e=8.060E+00  Mus musculus